Protein AF-U6DYQ6-F1 (afdb_monomer)

Radius of gyration: 16.77 Å; Cα contacts (8 Å, |Δi|>4): 156; chains: 1; bounding box: 46×30×43 Å

Foldseek 3Di:
DDDDPPVQVVDPVSVLVLVLLVLLLVLLVVLQVLLVVVCVVCVVLVVQQWPDADPSLLVSLVVVLVSLVVSLVSCVVVVVCVVCVVVNVVSVVLNVQSCCCHVVVTRSSVNSVVSNVSPVVNLVSVLVSCVSVVVCVDPSNVVD

Mean predicted aligned error: 6.59 Å

Organism: Neovison vison (NCBI:txid452646)

pLDDT: mean 84.63, std 9.61, range [49.66, 95.81]

Nearest PDB structures (foldseek):
  8ss3-assembly1_E  TM=6.488E-01  e=5.521E+00  Homo sapiens

InterPro domains:
  IPR006634 TRAM/LAG1/CLN8 homology domain [PF03798] (17-135)
  IPR006634 TRAM/LAG1/CLN8 homology domain [PS50922] (13-144)
  IPR006634 TRAM/LAG1/CLN8 homology domain [SM00724] (13-144)
  IPR050846 TLC domain-containing [PTHR13439] (14-144)

Secondary structure (DSSP, 8-state):
-----TTTTT-HHHHHHHHHHHHHHHHHHHHHHHHHHHHHH-GGGGT-TTT---HHHHHHHHHHHHHHHHHHHHHHHTT-TTTTHHHHHHHHHHHHHHHHHHHHS-SHHHHHHHTTHHHHHHHHHHHHHHHHTT-TTSHHHHH-

Solvent-accessible surface area (backbone atoms only — not comparable to full-atom values): 7655 Å² total; per-residue (Å²): 134,79,94,71,62,75,83,38,68,79,36,72,67,52,42,49,51,50,53,52,48,51,53,49,35,54,46,20,50,55,48,14,54,48,27,54,51,38,44,70,75,42,54,57,27,79,77,35,32,54,74,29,71,50,73,65,33,47,51,49,33,52,55,48,42,53,48,50,50,51,53,51,50,54,37,53,75,68,67,39,47,82,83,40,44,72,59,52,54,50,41,54,55,52,40,52,41,25,47,40,21,70,76,67,61,28,26,23,20,47,33,34,58,60,35,47,55,25,52,58,41,36,56,52,40,53,46,52,53,33,54,76,67,70,44,63,84,41,68,72,52,72,80,102

Sequence (144 aa):
RLPLPEHVRADPLRTWRWHNLLVSFAHSIVSGVWAVLCLWQTPEMLVEIETAWSLSGYLLACFSAGYFIHDTVDIVISRQTRASWEYLVHHVMALGAFFAGIFWNSFVGGGVLTLLVEVSNIFLTIRMMMKINNAQHLLLYRVN

Structure (mmCIF, N/CA/C/O backbone):
data_AF-U6DYQ6-F1
#
_entry.id   AF-U6DYQ6-F1
#
loop_
_atom_site.group_PDB
_atom_site.id
_atom_site.type_symbol
_atom_site.label_atom_id
_atom_site.label_alt_id
_atom_site.label_comp_id
_atom_site.label_asym_id
_atom_site.label_entity_id
_atom_site.label_seq_id
_atom_site.pdbx_PDB_ins_code
_atom_site.Cartn_x
_atom_site.Cartn_y
_atom_site.Cartn_z
_atom_site.occupancy
_atom_site.B_iso_or_equiv
_atom_site.auth_seq_id
_atom_site.auth_comp_id
_atom_site.auth_asym_id
_atom_site.auth_atom_id
_atom_site.pdbx_PDB_model_num
ATOM 1 N N . ARG A 1 1 ? 4.780 17.815 -14.289 1.00 49.66 1 ARG A N 1
ATOM 2 C CA . ARG A 1 1 ? 5.659 16.790 -14.907 1.00 49.66 1 ARG A CA 1
ATOM 3 C C . ARG A 1 1 ? 6.570 16.276 -13.798 1.00 49.66 1 ARG A C 1
ATOM 5 O O . ARG A 1 1 ? 7.279 17.093 -13.231 1.00 49.66 1 ARG A O 1
ATOM 12 N N . LEU A 1 2 ? 6.448 15.005 -13.410 1.00 50.47 2 LEU A N 1
ATOM 13 C CA . LEU A 1 2 ? 7.248 14.402 -12.332 1.00 50.47 2 LEU A CA 1
ATOM 14 C C . LEU A 1 2 ? 8.740 14.363 -12.723 1.00 50.47 2 LEU A C 1
ATOM 16 O O . LEU A 1 2 ? 9.031 14.285 -13.922 1.00 50.47 2 LEU A O 1
ATOM 20 N N . PRO A 1 3 ? 9.679 14.441 -11.761 1.00 59.78 3 PRO A N 1
ATOM 21 C CA . PRO A 1 3 ? 11.104 14.365 -12.057 1.00 59.78 3 PRO A CA 1
ATOM 22 C C . PRO A 1 3 ? 11.424 12.981 -12.633 1.00 59.78 3 PRO A C 1
ATOM 24 O O . PRO A 1 3 ? 11.259 11.959 -11.967 1.00 59.78 3 PRO A O 1
ATOM 27 N N . LEU A 1 4 ? 11.835 12.955 -13.902 1.00 55.12 4 LEU A N 1
ATOM 28 C CA . LEU A 1 4 ? 12.198 11.740 -14.624 1.00 55.12 4 LEU A CA 1
ATOM 29 C C . LEU A 1 4 ? 13.694 11.808 -14.962 1.00 55.12 4 LEU A C 1
ATOM 31 O O . LEU A 1 4 ? 14.075 12.700 -15.730 1.00 55.12 4 LEU A O 1
ATOM 35 N N . PRO A 1 5 ? 14.541 10.909 -14.429 1.00 62.50 5 PRO A N 1
ATOM 36 C CA . PRO A 1 5 ? 15.955 10.862 -14.788 1.00 62.50 5 PRO A CA 1
ATOM 37 C C . PRO A 1 5 ? 16.130 10.621 -16.295 1.00 62.50 5 PRO A C 1
ATOM 39 O O . PRO A 1 5 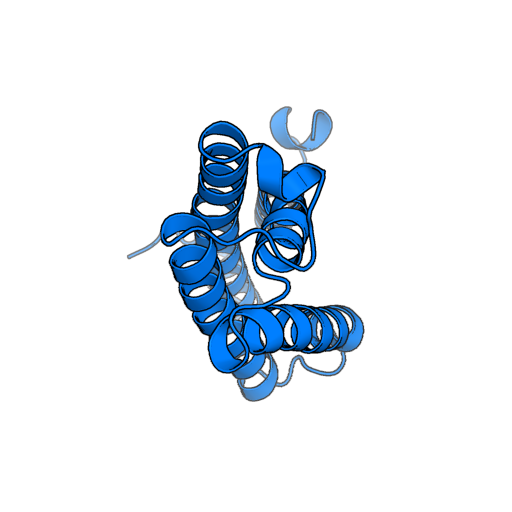? 15.454 9.770 -16.877 1.00 62.50 5 PRO A O 1
ATOM 42 N N . GLU A 1 6 ? 17.033 11.353 -16.950 1.00 60.81 6 GLU A N 1
ATOM 43 C CA . GLU A 1 6 ? 17.191 11.305 -18.417 1.00 60.81 6 GLU A CA 1
ATOM 44 C C . GLU A 1 6 ? 17.515 9.897 -18.945 1.00 60.81 6 GLU A C 1
ATOM 46 O O . GLU A 1 6 ? 16.993 9.489 -19.979 1.00 60.81 6 GLU A O 1
ATOM 51 N N . HIS A 1 7 ? 18.276 9.105 -18.186 1.00 62.12 7 HIS A N 1
ATOM 52 C CA . HIS A 1 7 ? 18.643 7.728 -18.536 1.00 62.12 7 HIS A CA 1
ATOM 53 C C . HIS A 1 7 ? 17.504 6.703 -18.365 1.00 62.12 7 HIS A C 1
ATOM 55 O O . HIS A 1 7 ? 17.584 5.597 -18.897 1.00 62.12 7 HIS A O 1
ATOM 61 N N . VAL A 1 8 ? 16.444 7.043 -17.625 1.00 58.66 8 VAL A N 1
ATOM 62 C CA . VAL A 1 8 ? 15.233 6.213 -17.482 1.00 58.66 8 VAL A CA 1
ATOM 63 C C . VAL A 1 8 ? 14.297 6.426 -18.674 1.00 58.66 8 VAL A C 1
ATOM 65 O O . VAL A 1 8 ? 13.601 5.499 -19.080 1.00 58.66 8 VAL A O 1
ATOM 68 N N . ARG A 1 9 ? 14.339 7.616 -19.292 1.00 60.62 9 ARG A N 1
ATOM 69 C CA . ARG A 1 9 ? 13.503 8.001 -20.441 1.00 60.62 9 ARG A CA 1
ATOM 70 C C . ARG A 1 9 ? 13.798 7.204 -21.716 1.00 60.62 9 ARG A C 1
ATOM 72 O O . ARG A 1 9 ? 12.947 7.138 -22.595 1.00 60.62 9 ARG A O 1
ATOM 79 N N . ALA A 1 10 ? 14.992 6.624 -21.819 1.00 62.53 10 ALA A N 1
ATOM 80 C CA . ALA A 1 10 ? 15.418 5.858 -22.988 1.00 62.53 10 ALA A CA 1
ATOM 81 C C . ALA A 1 10 ? 14.717 4.492 -23.114 1.00 62.53 10 ALA A C 1
ATOM 83 O O . ALA A 1 10 ? 14.664 3.940 -24.209 1.00 62.53 10 ALA A O 1
ATOM 84 N N . ASP A 1 11 ? 14.174 3.956 -22.015 1.00 75.06 11 ASP A N 1
ATOM 85 C CA . ASP A 1 11 ? 13.498 2.658 -21.988 1.00 75.06 11 ASP A CA 1
ATOM 86 C C . ASP A 1 11 ? 12.034 2.831 -21.527 1.00 75.06 11 ASP A C 1
ATOM 88 O O . ASP A 1 11 ? 11.789 3.221 -20.373 1.00 75.06 11 ASP A O 1
ATOM 92 N N . PRO A 1 12 ? 11.046 2.535 -22.395 1.00 76.31 12 PRO A N 1
ATOM 93 C CA . PRO A 1 12 ? 9.627 2.606 -22.055 1.00 76.31 12 PRO A CA 1
ATOM 94 C C . PRO A 1 12 ? 9.259 1.780 -20.816 1.00 76.31 12 PRO A C 1
ATOM 96 O O . PRO A 1 12 ? 8.437 2.223 -20.013 1.00 76.31 12 PRO A O 1
ATOM 99 N N . LEU A 1 13 ? 9.900 0.623 -20.605 1.00 76.19 13 LEU A N 1
ATOM 100 C CA . LEU A 1 13 ? 9.641 -0.241 -19.449 1.00 76.19 13 LEU A CA 1
ATOM 101 C C . LEU A 1 13 ? 10.168 0.378 -18.155 1.00 76.19 13 LEU A C 1
ATOM 103 O O . LEU A 1 13 ? 9.490 0.331 -17.129 1.00 76.19 13 LEU A O 1
ATOM 107 N N . ARG A 1 14 ? 11.356 0.995 -18.185 1.00 76.81 14 ARG A N 1
ATOM 108 C CA . ARG A 1 14 ? 11.902 1.704 -17.014 1.00 76.81 14 ARG A CA 1
ATOM 109 C C . ARG A 1 14 ? 11.084 2.944 -16.682 1.00 76.81 14 ARG A C 1
ATOM 111 O O . ARG A 1 14 ? 10.871 3.226 -15.506 1.00 76.81 14 ARG A O 1
ATOM 118 N N . THR A 1 15 ? 10.601 3.651 -17.701 1.00 80.94 15 THR A N 1
ATOM 119 C CA . THR A 1 15 ? 9.721 4.809 -17.520 1.00 80.94 15 THR A CA 1
ATOM 120 C C . THR A 1 15 ? 8.385 4.399 -16.907 1.00 80.94 15 THR A C 1
ATOM 122 O O . THR A 1 15 ? 7.949 5.040 -15.952 1.00 80.94 15 THR A O 1
ATOM 125 N N . TRP A 1 16 ? 7.752 3.329 -17.398 1.00 83.38 16 TRP A N 1
ATOM 126 C CA . TRP A 1 16 ? 6.532 2.786 -16.792 1.00 83.38 16 TRP A CA 1
ATOM 127 C C . TRP A 1 16 ? 6.777 2.365 -15.340 1.00 83.38 16 TRP A C 1
ATOM 129 O O . TRP A 1 16 ? 6.097 2.845 -14.439 1.00 83.38 16 TRP A O 1
ATOM 139 N N . ARG A 1 17 ? 7.825 1.569 -15.093 1.00 83.38 17 ARG A N 1
ATOM 140 C CA . ARG A 1 17 ? 8.167 1.086 -13.750 1.00 83.38 17 ARG A CA 1
ATOM 141 C C . ARG A 1 17 ? 8.435 2.226 -12.767 1.00 83.38 17 ARG A C 1
ATOM 143 O O . ARG A 1 17 ? 8.084 2.114 -11.601 1.00 83.38 17 ARG A O 1
ATOM 150 N N . TRP A 1 18 ? 9.045 3.319 -13.222 1.00 82.00 18 TRP A N 1
ATOM 151 C CA . TRP A 1 18 ? 9.255 4.515 -12.405 1.00 82.00 18 TRP A CA 1
ATOM 152 C C . TRP A 1 18 ? 7.940 5.191 -12.015 1.00 82.00 18 TRP A C 1
ATOM 154 O O . TRP A 1 18 ? 7.769 5.565 -10.859 1.00 82.00 18 TRP A O 1
ATOM 164 N N . HIS A 1 19 ? 7.005 5.337 -12.957 1.00 84.50 19 HIS A N 1
ATOM 165 C CA . HIS A 1 19 ? 5.689 5.903 -12.659 1.00 84.50 19 HIS A CA 1
ATOM 166 C C . HIS A 1 19 ? 4.888 5.002 -11.725 1.00 84.50 19 HIS A C 1
ATOM 168 O O . HIS A 1 19 ? 4.344 5.504 -10.748 1.00 84.50 19 HIS A O 1
ATOM 174 N N . ASN A 1 20 ? 4.872 3.695 -11.989 1.00 87.62 20 ASN A N 1
ATOM 175 C CA . ASN A 1 20 ? 4.223 2.712 -11.133 1.00 87.62 20 ASN A CA 1
ATOM 176 C C . ASN A 1 20 ? 4.771 2.804 -9.693 1.00 87.62 20 ASN A C 1
ATOM 178 O O . ASN A 1 20 ? 4.011 3.093 -8.776 1.00 87.62 20 ASN A O 1
ATOM 182 N N . LEU A 1 21 ? 6.100 2.774 -9.514 1.00 86.12 21 LEU A N 1
ATOM 183 C CA . LEU A 1 21 ? 6.733 2.941 -8.197 1.00 86.12 21 LEU A CA 1
ATOM 184 C C . LEU A 1 21 ? 6.426 4.286 -7.527 1.00 86.12 21 LEU A C 1
ATOM 186 O O . LEU A 1 21 ? 6.296 4.334 -6.310 1.00 86.12 21 LEU A O 1
ATOM 190 N N . LEU A 1 22 ? 6.318 5.383 -8.280 1.00 87.94 22 LEU A N 1
ATOM 191 C CA . LEU A 1 22 ? 5.937 6.682 -7.717 1.00 87.94 22 LEU A CA 1
ATOM 192 C C . LEU A 1 22 ? 4.497 6.685 -7.195 1.00 87.94 22 LEU A C 1
ATOM 194 O O . LEU A 1 22 ? 4.230 7.271 -6.145 1.00 87.94 22 LEU A O 1
ATOM 198 N N . VAL A 1 23 ? 3.576 6.052 -7.922 1.00 89.75 23 VAL A N 1
ATOM 199 C CA . VAL A 1 23 ? 2.176 5.915 -7.502 1.00 89.75 23 VAL A CA 1
ATOM 200 C C . VAL A 1 23 ? 2.099 5.020 -6.267 1.00 89.75 23 VAL A C 1
ATOM 202 O O . VAL A 1 23 ? 1.471 5.417 -5.285 1.00 89.75 23 VAL A O 1
ATOM 205 N N . SER A 1 24 ? 2.810 3.890 -6.259 1.00 90.25 24 SER A N 1
ATOM 206 C CA . SER A 1 24 ? 2.908 3.020 -5.084 1.00 90.25 24 SER A CA 1
ATOM 207 C C . SER A 1 24 ? 3.496 3.746 -3.885 1.00 90.25 24 SER A C 1
ATOM 209 O O . SER A 1 24 ? 2.932 3.690 -2.802 1.00 90.25 24 SER A O 1
ATOM 211 N N . PHE A 1 25 ? 4.562 4.524 -4.079 1.00 90.25 25 PHE A N 1
ATOM 212 C CA . PHE A 1 25 ? 5.179 5.307 -3.013 1.00 90.25 25 PHE A CA 1
ATOM 213 C C . PHE A 1 25 ? 4.204 6.301 -2.375 1.00 90.25 25 PHE A C 1
ATOM 215 O O . PHE A 1 25 ? 4.112 6.396 -1.150 1.00 90.25 25 PHE A O 1
ATOM 222 N N . ALA A 1 26 ? 3.463 7.038 -3.207 1.00 92.44 26 ALA A N 1
ATOM 223 C CA . ALA A 1 26 ? 2.460 7.980 -2.730 1.00 92.44 26 ALA A CA 1
ATOM 224 C C . ALA A 1 26 ? 1.349 7.258 -1.955 1.00 92.44 26 ALA A C 1
ATOM 226 O O . ALA A 1 26 ? 0.949 7.722 -0.886 1.00 92.44 26 ALA A O 1
ATOM 227 N N . HIS A 1 27 ? 0.893 6.107 -2.458 1.00 94.38 27 HIS A N 1
ATOM 228 C CA . HIS A 1 27 ? -0.078 5.280 -1.757 1.00 94.38 27 HIS A CA 1
ATOM 229 C C . HIS A 1 27 ? 0.450 4.806 -0.403 1.00 94.38 27 HIS A C 1
ATOM 231 O O . HIS A 1 27 ? -0.247 4.986 0.593 1.00 94.38 27 HIS A O 1
ATOM 237 N N . SER A 1 28 ? 1.668 4.265 -0.335 1.00 92.75 28 SER A N 1
ATOM 238 C CA . SER A 1 28 ? 2.252 3.742 0.903 1.00 92.75 28 SER A CA 1
ATOM 239 C C . SER A 1 28 ? 2.432 4.818 1.971 1.00 92.75 28 SER A C 1
ATOM 241 O O . SER A 1 28 ? 2.182 4.564 3.146 1.00 92.75 28 SER A O 1
ATOM 243 N N . ILE A 1 29 ? 2.804 6.047 1.585 1.00 92.69 29 ILE A N 1
ATOM 244 C CA . ILE A 1 29 ? 2.871 7.178 2.525 1.00 92.69 29 ILE A CA 1
ATOM 245 C C . ILE A 1 29 ? 1.487 7.477 3.093 1.00 92.69 29 ILE A C 1
ATOM 247 O O . ILE A 1 29 ? 1.324 7.553 4.310 1.00 92.69 29 ILE A O 1
ATOM 251 N N . VAL A 1 30 ? 0.497 7.669 2.218 1.00 95.31 30 VAL A N 1
ATOM 252 C CA . VAL A 1 30 ? -0.848 8.076 2.640 1.00 95.31 30 VAL A CA 1
ATOM 253 C C . VAL A 1 30 ? -1.492 6.976 3.476 1.00 95.31 30 VAL A C 1
ATOM 255 O O . VAL A 1 30 ? -1.923 7.237 4.595 1.00 95.31 30 VAL A O 1
ATOM 258 N N . SER A 1 31 ? -1.525 5.748 2.964 1.00 95.06 31 SER A N 1
ATOM 259 C CA . SER A 1 31 ? -2.164 4.613 3.628 1.00 95.06 31 SER A CA 1
ATOM 260 C C . SER A 1 31 ? -1.431 4.183 4.896 1.00 95.06 31 SER A C 1
ATOM 262 O O . SER A 1 31 ? -2.088 3.951 5.905 1.00 95.06 31 SER A O 1
ATOM 264 N N . GLY A 1 32 ? -0.095 4.153 4.897 1.00 93.12 32 GLY A N 1
ATOM 265 C CA . GLY A 1 32 ? 0.700 3.762 6.060 1.00 93.12 32 GLY A CA 1
ATOM 266 C C . GLY A 1 32 ? 0.560 4.746 7.222 1.00 93.12 32 GLY A C 1
ATOM 267 O O . GLY A 1 32 ? 0.281 4.339 8.350 1.00 93.12 32 GLY A O 1
ATOM 268 N N . VAL A 1 33 ? 0.680 6.055 6.962 1.00 94.38 33 VAL A N 1
ATOM 269 C CA . VAL A 1 33 ? 0.481 7.082 8.003 1.00 94.38 33 VAL A CA 1
ATOM 270 C C . VAL A 1 33 ? -0.967 7.080 8.494 1.00 94.38 33 VAL A C 1
ATOM 272 O O . VAL A 1 33 ? -1.211 7.147 9.699 1.00 94.38 33 VAL A O 1
ATOM 275 N N . TRP A 1 34 ? -1.939 6.961 7.587 1.00 95.81 34 TRP A N 1
ATOM 276 C CA . TRP A 1 34 ? -3.354 6.934 7.954 1.00 95.81 34 TRP A CA 1
ATOM 277 C C . TRP A 1 34 ? -3.716 5.672 8.750 1.00 95.81 34 TRP A C 1
ATOM 279 O O . TRP A 1 34 ? -4.471 5.771 9.714 1.00 95.81 34 TRP A O 1
ATOM 289 N N . ALA A 1 35 ? -3.127 4.512 8.447 1.00 93.69 35 ALA A N 1
ATOM 290 C CA . ALA A 1 35 ? -3.316 3.289 9.227 1.00 93.69 35 ALA A CA 1
ATOM 291 C C . ALA A 1 35 ? -2.852 3.470 10.680 1.00 93.69 35 ALA A C 1
ATOM 293 O O . ALA A 1 35 ? -3.597 3.157 11.609 1.00 93.69 35 ALA A O 1
ATOM 294 N N . VAL A 1 36 ? -1.670 4.060 10.890 1.00 93.75 36 VAL A N 1
ATOM 295 C CA . VAL A 1 36 ? -1.160 4.374 12.236 1.00 93.75 36 VAL A CA 1
ATOM 296 C C . VAL A 1 36 ? -2.094 5.339 12.971 1.00 93.75 36 VAL A C 1
ATOM 298 O O . VAL A 1 36 ? -2.410 5.116 14.139 1.00 93.75 36 VAL A O 1
ATOM 301 N N . LEU A 1 37 ? -2.587 6.381 12.295 1.00 93.56 37 LEU A N 1
ATOM 302 C CA . LEU A 1 37 ? -3.543 7.323 12.884 1.00 93.56 37 LEU A CA 1
ATOM 303 C C . LEU A 1 37 ? -4.881 6.656 13.237 1.00 93.56 37 LEU A C 1
ATOM 305 O O . LEU A 1 37 ? -5.443 6.959 14.288 1.00 93.56 37 LEU A O 1
ATOM 309 N N . CYS A 1 38 ? -5.378 5.736 12.406 1.00 92.38 38 CYS A N 1
ATOM 310 C CA . CYS A 1 38 ? -6.601 4.977 12.681 1.00 92.38 38 CYS A CA 1
ATOM 311 C C . CYS A 1 38 ? -6.467 4.137 13.955 1.00 92.38 38 CYS A C 1
ATOM 313 O O . CYS A 1 38 ? -7.364 4.153 14.793 1.00 92.38 38 CYS A O 1
ATOM 315 N N . LEU A 1 39 ? -5.338 3.445 14.123 1.00 91.38 39 LEU A N 1
ATOM 316 C CA . LEU A 1 39 ? -5.076 2.633 15.314 1.00 91.38 39 LEU A CA 1
ATOM 317 C C . LEU A 1 39 ? -4.842 3.483 16.562 1.00 91.38 39 LEU A C 1
ATOM 319 O O . LEU A 1 39 ? -5.222 3.078 17.653 1.00 91.38 39 LEU A O 1
ATOM 323 N N . TRP A 1 40 ? -4.255 4.673 16.411 1.00 92.06 40 TRP A N 1
ATOM 324 C CA . TRP A 1 40 ? -4.132 5.620 17.518 1.00 92.06 40 TRP A CA 1
ATOM 325 C C . TRP A 1 40 ? -5.506 6.112 17.988 1.00 92.06 40 TRP A C 1
ATOM 327 O O . TRP A 1 40 ? -5.747 6.232 19.186 1.00 92.06 40 TRP A O 1
ATOM 337 N N . GLN A 1 41 ? -6.403 6.432 17.052 1.00 91.25 41 GLN A N 1
ATOM 338 C CA . GLN A 1 41 ? -7.732 6.971 17.358 1.00 91.25 41 GLN A CA 1
ATOM 339 C C . GLN A 1 41 ? -8.705 5.917 17.891 1.00 91.25 41 GLN A C 1
ATOM 341 O O . GLN A 1 41 ? -9.603 6.257 18.656 1.00 91.25 41 GLN A O 1
ATOM 346 N N . THR A 1 42 ? -8.558 4.664 17.471 1.00 89.56 42 THR A N 1
ATOM 347 C CA . THR A 1 42 ? -9.451 3.563 17.853 1.00 89.56 42 THR A CA 1
ATOM 348 C C . THR A 1 42 ? -8.606 2.315 18.124 1.00 89.56 42 THR A C 1
ATOM 350 O O . THR A 1 42 ? -8.531 1.408 17.284 1.00 89.56 42 THR A O 1
ATOM 353 N N . PRO A 1 43 ? -7.907 2.272 19.273 1.00 89.62 43 PRO A N 1
ATOM 354 C CA . PRO A 1 43 ? -7.038 1.155 19.638 1.00 89.62 43 PRO A CA 1
ATOM 355 C C . PRO A 1 43 ? -7.806 -0.159 19.824 1.00 89.62 43 PRO A C 1
ATOM 357 O O . PRO A 1 43 ? -7.205 -1.229 19.753 1.00 89.62 43 PRO A O 1
ATOM 360 N N . GLU A 1 44 ? -9.128 -0.107 19.999 1.00 89.12 44 GLU A N 1
ATOM 361 C CA . GLU A 1 44 ? -10.014 -1.271 20.072 1.00 89.12 44 GLU A CA 1
ATOM 362 C C . GLU A 1 44 ? -9.888 -2.166 18.829 1.00 89.12 44 GLU A C 1
ATOM 364 O O . GLU A 1 44 ? -10.035 -3.380 18.941 1.00 89.12 44 GLU A O 1
ATOM 369 N N . MET A 1 45 ? -9.504 -1.607 17.671 1.00 87.19 45 MET A N 1
ATOM 370 C CA . MET A 1 45 ? -9.213 -2.373 16.449 1.00 87.19 45 MET A CA 1
ATOM 371 C C . MET A 1 45 ? -8.053 -3.372 16.591 1.00 87.19 45 MET A C 1
ATOM 373 O O . MET A 1 45 ? -7.957 -4.298 15.788 1.00 87.19 45 MET A O 1
ATOM 377 N N . LEU A 1 46 ? -7.178 -3.211 17.592 1.00 86.75 46 LEU A N 1
ATOM 378 C CA . LEU A 1 46 ? -6.091 -4.155 17.889 1.00 86.75 46 LEU A CA 1
ATOM 379 C C . LEU A 1 46 ? -6.559 -5.374 18.689 1.00 86.75 46 LEU A C 1
ATOM 381 O O . LEU A 1 46 ? -5.891 -6.406 18.674 1.00 86.75 46 LEU A O 1
ATOM 385 N N . VAL A 1 47 ? -7.671 -5.241 19.411 1.00 87.69 47 VAL A N 1
ATO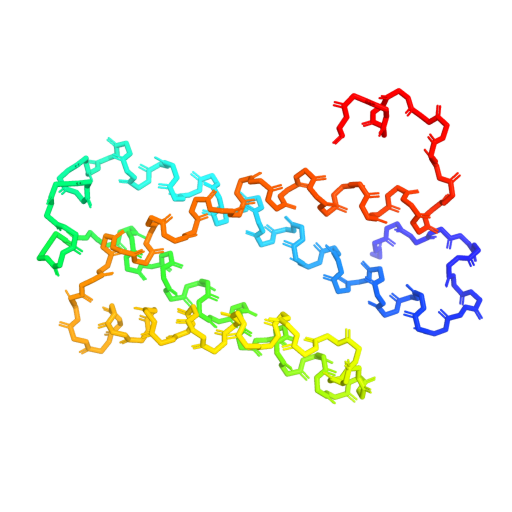M 386 C CA . VAL A 1 47 ? -8.207 -6.280 20.299 1.00 87.69 47 VAL A CA 1
ATOM 387 C C . VAL A 1 47 ? -9.376 -6.989 19.622 1.00 87.69 47 VAL A C 1
ATOM 389 O O . VAL A 1 47 ? -9.427 -8.215 19.588 1.00 87.69 47 VAL A O 1
ATOM 392 N N . GLU A 1 48 ? -10.279 -6.218 19.022 1.00 87.25 48 GLU A N 1
ATOM 393 C CA . GLU A 1 48 ? -11.496 -6.688 18.369 1.00 87.25 48 GLU A CA 1
ATOM 394 C C . GLU A 1 48 ? -11.401 -6.537 16.845 1.00 87.25 48 GLU A C 1
ATOM 396 O O . GLU A 1 48 ? -12.079 -5.731 16.221 1.00 87.25 48 GLU A O 1
ATOM 401 N N . ILE A 1 49 ? -10.535 -7.334 16.219 1.00 85.25 49 ILE A N 1
ATOM 402 C CA . ILE A 1 49 ? -10.202 -7.215 14.786 1.00 85.25 49 ILE A CA 1
ATOM 403 C C . ILE A 1 49 ? -11.426 -7.417 13.868 1.00 85.25 49 ILE A C 1
ATOM 405 O O . ILE A 1 49 ? -11.515 -6.796 12.806 1.00 85.25 49 ILE A O 1
ATOM 409 N N . GLU A 1 50 ? -12.351 -8.297 14.260 1.00 85.00 50 GLU A N 1
ATOM 410 C CA . GLU A 1 50 ? -13.533 -8.678 13.474 1.00 85.00 50 GLU A CA 1
ATOM 411 C C . GLU A 1 50 ? -14.687 -7.672 13.601 1.00 85.00 50 GLU A C 1
ATOM 413 O O . GLU A 1 50 ? -15.348 -7.359 12.606 1.00 85.00 50 GLU A O 1
ATOM 418 N N . THR A 1 51 ? -14.924 -7.175 14.815 1.00 84.44 51 THR A N 1
ATOM 419 C CA . THR A 1 51 ? -16.111 -6.398 15.204 1.00 84.44 51 THR A CA 1
ATOM 420 C C . THR A 1 51 ? -1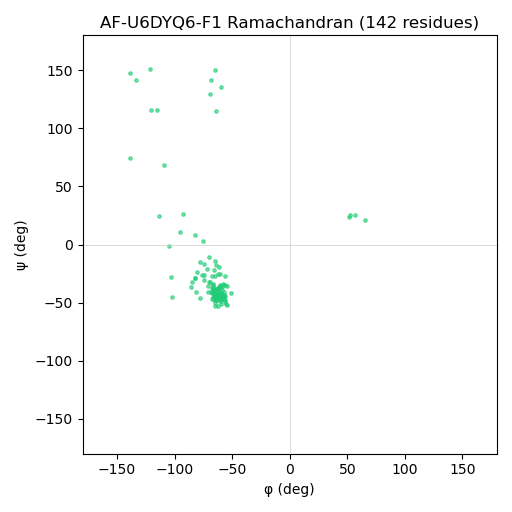5.840 -4.904 15.320 1.00 84.44 51 THR A C 1
ATOM 422 O O . THR A 1 51 ? -16.754 -4.107 15.105 1.00 84.44 51 THR A O 1
ATOM 425 N N . ALA A 1 52 ? -14.605 -4.496 15.629 1.00 84.62 52 ALA A N 1
ATOM 426 C CA . ALA A 1 52 ? -14.267 -3.087 15.730 1.00 84.62 52 ALA A CA 1
ATOM 427 C C . ALA A 1 52 ? -14.297 -2.426 14.351 1.00 84.62 52 ALA A C 1
ATOM 429 O O . ALA A 1 52 ? -13.666 -2.863 13.381 1.00 84.62 52 ALA A O 1
ATOM 430 N N . TRP A 1 53 ? -15.014 -1.312 14.299 1.00 86.31 53 TRP A N 1
ATOM 431 C CA . TRP A 1 53 ? -15.222 -0.527 13.098 1.00 86.31 53 TRP A CA 1
ATOM 432 C C . TRP A 1 53 ? -14.985 0.947 13.405 1.00 86.31 53 TRP A C 1
ATOM 434 O O . TRP A 1 53 ? -15.384 1.455 14.453 1.00 86.31 53 TRP A O 1
ATOM 444 N N . SER A 1 54 ? -14.365 1.657 12.467 1.00 89.38 54 SER A N 1
ATOM 445 C CA . SER A 1 54 ? -14.301 3.113 12.494 1.00 89.38 54 SER A CA 1
ATOM 446 C C . SER A 1 54 ? -14.521 3.666 11.094 1.00 89.38 54 SER A C 1
ATOM 448 O O . SER A 1 54 ? -14.106 3.065 10.099 1.00 89.38 54 SER A O 1
ATOM 450 N N . LEU A 1 55 ? -15.134 4.848 11.008 1.00 90.56 55 LEU A N 1
ATOM 451 C CA . LEU A 1 55 ? -15.331 5.527 9.727 1.00 90.56 55 LEU A CA 1
ATOM 452 C C . LEU A 1 55 ? -13.988 5.799 9.032 1.00 90.56 55 LEU A C 1
ATOM 454 O O . LEU A 1 55 ? -13.876 5.640 7.821 1.00 90.56 55 LEU A O 1
ATOM 458 N N . SER A 1 56 ? -12.960 6.169 9.802 1.00 92.44 56 SER A N 1
ATOM 459 C CA . SER A 1 56 ? -11.610 6.420 9.287 1.00 92.44 56 SER A CA 1
ATOM 460 C C . SER A 1 56 ? -10.993 5.152 8.684 1.00 92.44 56 SER A C 1
ATOM 462 O O . SER A 1 56 ? -10.521 5.182 7.550 1.00 92.44 56 SER A O 1
ATOM 464 N N . GLY A 1 57 ? -11.086 4.016 9.388 1.00 91.06 57 GLY A N 1
ATOM 465 C CA . GLY A 1 57 ? -10.599 2.723 8.904 1.00 91.06 57 GLY A CA 1
ATOM 466 C C . GLY A 1 57 ? -11.360 2.221 7.677 1.00 91.06 57 GLY A C 1
ATOM 467 O O . GLY A 1 57 ? -10.750 1.718 6.737 1.00 91.06 57 GLY A O 1
ATOM 468 N N . TYR A 1 58 ? -12.678 2.427 7.634 1.00 92.12 58 TYR A N 1
ATOM 469 C CA . TYR A 1 58 ? -13.504 2.105 6.470 1.00 92.12 58 TYR A CA 1
ATOM 470 C C . TYR A 1 58 ? -13.110 2.937 5.239 1.00 92.12 58 TYR A C 1
ATOM 472 O O . TYR A 1 58 ? -12.914 2.394 4.153 1.00 92.12 58 TYR A O 1
ATOM 480 N N . LEU A 1 59 ? -12.948 4.256 5.397 1.00 94.00 59 LEU A N 1
ATOM 481 C CA . LEU A 1 59 ? -12.516 5.137 4.306 1.00 94.00 59 LEU A CA 1
ATOM 482 C C . LEU A 1 59 ? -11.106 4.790 3.821 1.00 94.00 59 LEU A C 1
ATOM 484 O O . LEU A 1 59 ? -10.863 4.792 2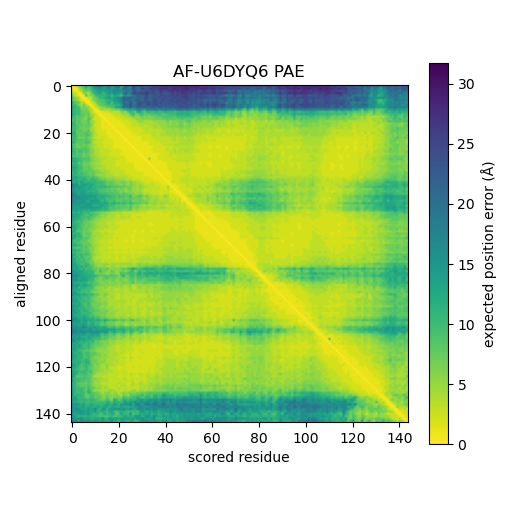.614 1.00 94.00 59 LEU A O 1
ATOM 488 N N . LEU A 1 60 ? -10.207 4.444 4.742 1.00 94.06 60 LEU A N 1
ATOM 489 C CA . LEU A 1 60 ? -8.873 3.957 4.420 1.00 94.06 60 LEU A CA 1
ATOM 490 C C . LEU A 1 60 ? -8.934 2.646 3.619 1.00 94.06 60 LEU A C 1
ATOM 492 O O . LEU A 1 60 ? -8.265 2.536 2.594 1.00 94.06 60 LEU A O 1
ATOM 496 N N . ALA A 1 61 ? -9.777 1.688 4.014 1.00 92.69 61 ALA A N 1
ATOM 497 C CA . ALA A 1 61 ? -9.981 0.447 3.265 1.00 92.69 61 ALA A CA 1
ATOM 498 C C . ALA A 1 61 ? -10.529 0.708 1.851 1.00 92.69 61 ALA A C 1
ATOM 500 O O . ALA A 1 61 ? -10.029 0.130 0.889 1.00 92.69 61 ALA A O 1
ATOM 501 N N . CYS A 1 62 ? -11.493 1.622 1.692 1.00 93.44 62 CYS A N 1
ATOM 502 C CA . CYS A 1 62 ? -12.000 2.046 0.381 1.00 93.44 62 CYS A CA 1
ATOM 503 C C . CYS A 1 62 ? -10.909 2.689 -0.488 1.00 93.44 62 CYS A C 1
ATOM 505 O O . CYS A 1 62 ? -10.775 2.358 -1.668 1.00 93.44 62 CYS A O 1
ATOM 507 N N . PHE A 1 63 ? -10.122 3.600 0.092 1.00 94.94 63 PHE A N 1
ATOM 508 C CA . PHE A 1 63 ? -9.012 4.261 -0.591 1.00 94.94 63 PHE A CA 1
ATOM 509 C C . PHE A 1 63 ? -7.969 3.244 -1.069 1.00 94.94 63 PHE A C 1
ATOM 511 O O . PHE A 1 63 ? -7.576 3.259 -2.239 1.00 94.94 63 PHE A O 1
ATOM 518 N N . SER A 1 64 ? -7.569 2.320 -0.195 1.00 94.75 64 SER A N 1
ATOM 519 C CA . SER A 1 64 ? -6.608 1.272 -0.529 1.00 94.75 64 SER A CA 1
ATOM 520 C C . SER A 1 64 ? -7.160 0.266 -1.526 1.00 94.75 64 SER A C 1
ATOM 522 O O . SER A 1 64 ? -6.471 -0.047 -2.490 1.00 94.75 64 SER A O 1
ATOM 524 N N . ALA A 1 65 ? -8.415 -0.167 -1.406 1.00 93.81 65 ALA A N 1
ATOM 525 C CA . ALA A 1 65 ? -9.032 -1.036 -2.404 1.00 93.81 65 ALA A CA 1
ATOM 526 C C . ALA A 1 65 ? -8.993 -0.411 -3.810 1.00 93.81 65 ALA A C 1
ATOM 528 O O . ALA A 1 65 ? -8.611 -1.077 -4.773 1.00 93.81 65 ALA A O 1
ATOM 529 N N . GLY A 1 66 ? -9.305 0.884 -3.930 1.00 94.00 66 GLY A N 1
ATOM 530 C CA . GLY A 1 66 ? -9.208 1.610 -5.198 1.00 94.00 66 GLY A CA 1
ATOM 531 C C . GLY A 1 66 ? -7.793 1.605 -5.785 1.00 94.00 66 GLY A C 1
ATOM 532 O O . GLY A 1 66 ? -7.620 1.325 -6.973 1.00 94.00 66 GLY A O 1
ATOM 533 N N . TYR A 1 67 ? -6.777 1.855 -4.956 1.00 94.31 67 TYR A N 1
ATOM 534 C CA . TYR A 1 67 ? -5.378 1.800 -5.387 1.00 94.31 67 TYR A CA 1
ATOM 535 C C . TYR A 1 67 ? -4.949 0.386 -5.812 1.00 94.31 67 TYR A C 1
ATOM 537 O O . TYR A 1 67 ? -4.385 0.225 -6.891 1.00 94.31 67 TYR A O 1
ATOM 545 N N . PHE A 1 68 ? -5.252 -0.642 -5.017 1.00 92.75 68 PHE A N 1
ATOM 546 C CA . PHE A 1 68 ? -4.873 -2.027 -5.318 1.00 92.75 68 PHE A CA 1
ATOM 547 C C . PHE A 1 68 ? -5.506 -2.523 -6.628 1.00 92.75 68 PHE A C 1
ATOM 549 O O . PHE A 1 68 ? -4.859 -3.237 -7.399 1.00 92.75 68 PHE A O 1
ATOM 556 N N . ILE A 1 69 ? -6.746 -2.111 -6.925 1.00 93.06 69 ILE A N 1
ATOM 557 C CA . ILE A 1 69 ? -7.389 -2.369 -8.223 1.00 93.06 69 ILE A CA 1
ATOM 558 C C . ILE A 1 69 ? -6.639 -1.645 -9.342 1.00 93.06 69 ILE A C 1
ATOM 560 O O . ILE A 1 69 ? -6.298 -2.272 -10.344 1.00 93.06 69 ILE A O 1
ATOM 564 N N . HIS A 1 70 ? -6.364 -0.348 -9.177 1.00 93.25 70 HIS A N 1
ATOM 565 C CA . HIS A 1 70 ? -5.633 0.442 -10.168 1.00 93.25 70 HIS A CA 1
ATOM 566 C C . HIS A 1 70 ? -4.267 -0.180 -10.494 1.00 93.25 70 HIS A C 1
ATOM 568 O O . HIS A 1 70 ? -3.956 -0.384 -11.666 1.00 93.25 70 HIS A O 1
ATOM 574 N N . ASP A 1 71 ? -3.475 -0.523 -9.479 1.00 90.81 71 ASP A N 1
ATOM 575 C CA . ASP A 1 71 ? -2.134 -1.082 -9.666 1.00 90.81 71 ASP A CA 1
ATOM 576 C C . ASP A 1 71 ? -2.172 -2.466 -10.331 1.00 90.81 71 ASP A C 1
ATOM 578 O O . ASP A 1 71 ? -1.426 -2.750 -11.267 1.00 90.81 71 ASP A O 1
ATOM 582 N N . THR A 1 72 ? -3.139 -3.301 -9.941 1.00 89.88 72 THR A N 1
ATOM 583 C CA . THR A 1 72 ? -3.385 -4.598 -10.588 1.00 89.88 72 THR A CA 1
ATOM 584 C C . THR A 1 72 ? -3.702 -4.434 -12.076 1.00 89.88 72 THR A C 1
ATOM 586 O O . THR A 1 72 ? -3.144 -5.144 -12.917 1.00 89.88 72 THR A O 1
ATOM 589 N N . VAL A 1 73 ? -4.578 -3.487 -12.421 1.00 90.75 73 VAL A N 1
ATOM 590 C CA . VAL A 1 73 ? -4.947 -3.196 -13.812 1.00 90.75 73 VAL A CA 1
ATOM 591 C C . VAL A 1 73 ? -3.741 -2.673 -14.598 1.00 90.75 73 VAL A C 1
ATOM 593 O O . VAL A 1 73 ? -3.501 -3.143 -15.711 1.00 90.75 73 VAL A O 1
ATOM 596 N N . ASP A 1 74 ? -2.947 -1.770 -14.021 1.00 89.56 74 ASP A N 1
ATOM 597 C CA . ASP A 1 74 ? -1.739 -1.217 -14.647 1.00 89.56 74 ASP A CA 1
ATOM 598 C C . ASP A 1 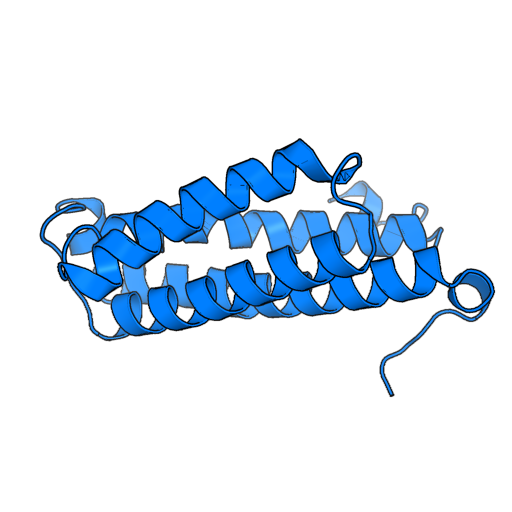74 ? -0.696 -2.307 -14.965 1.00 89.56 74 ASP A C 1
ATOM 600 O O . ASP A 1 74 ? -0.181 -2.377 -16.087 1.00 89.56 74 ASP A O 1
ATOM 604 N N . ILE A 1 75 ? -0.450 -3.239 -14.036 1.00 87.06 75 ILE A N 1
ATOM 605 C CA . ILE A 1 75 ? 0.459 -4.385 -14.232 1.00 87.06 75 ILE A CA 1
ATOM 606 C C . ILE A 1 75 ? -0.035 -5.317 -15.349 1.00 87.06 75 ILE A C 1
ATOM 608 O O . ILE A 1 75 ? 0.763 -5.791 -16.170 1.00 87.06 75 ILE A O 1
ATOM 612 N N . VAL A 1 76 ? -1.342 -5.599 -15.386 1.00 87.31 76 VAL A N 1
ATOM 613 C CA . VAL A 1 76 ? -1.954 -6.486 -16.388 1.00 87.31 76 VAL A CA 1
ATOM 614 C C . VAL A 1 76 ? -1.897 -5.859 -17.781 1.00 87.31 76 VAL A C 1
ATOM 616 O O . VAL A 1 76 ? -1.460 -6.520 -18.727 1.00 87.31 76 VAL A O 1
ATOM 619 N N . ILE A 1 77 ? -2.263 -4.581 -17.915 1.00 87.50 77 ILE A N 1
ATOM 620 C CA . ILE A 1 77 ? -2.216 -3.853 -19.194 1.00 87.50 77 ILE A CA 1
ATOM 621 C C . ILE A 1 77 ? -0.774 -3.745 -19.704 1.00 87.50 77 ILE A C 1
ATOM 623 O O . ILE A 1 77 ? -0.518 -3.949 -20.893 1.00 87.50 77 ILE A O 1
ATOM 627 N N . SER A 1 78 ? 0.182 -3.530 -18.801 1.00 83.69 78 SER A N 1
ATOM 628 C CA . SER A 1 78 ? 1.613 -3.433 -19.116 1.00 83.69 78 SER A CA 1
ATOM 629 C C . SER A 1 78 ? 2.280 -4.779 -19.419 1.00 83.69 78 SER A C 1
ATOM 631 O O . SER A 1 78 ? 3.487 -4.836 -19.669 1.00 83.69 78 SER A O 1
ATOM 633 N N . ARG A 1 79 ? 1.507 -5.877 -19.434 1.00 83.00 79 ARG A N 1
ATOM 634 C CA . ARG A 1 79 ? 1.950 -7.254 -19.723 1.00 83.00 79 ARG A CA 1
ATOM 635 C C . ARG A 1 79 ? 3.070 -7.755 -18.801 1.00 83.00 79 ARG A C 1
ATOM 637 O O . ARG A 1 79 ? 3.813 -8.664 -19.170 1.00 83.00 79 ARG A O 1
ATOM 644 N N . GLN A 1 80 ? 3.175 -7.206 -17.589 1.00 82.44 80 GLN A N 1
ATOM 645 C CA . GLN A 1 80 ? 4.178 -7.598 -16.588 1.00 82.44 80 GLN A CA 1
ATOM 646 C C . GLN A 1 80 ? 3.654 -8.639 -15.588 1.00 82.44 80 GLN A C 1
ATOM 648 O O . GLN A 1 80 ? 4.331 -8.980 -14.623 1.00 82.44 80 GLN A O 1
ATOM 653 N N . THR A 1 81 ? 2.479 -9.220 -15.842 1.00 76.19 81 THR A N 1
ATOM 654 C CA . THR A 1 81 ? 1.799 -10.184 -14.960 1.00 76.19 81 THR A CA 1
ATOM 655 C C . THR A 1 81 ? 2.688 -11.349 -14.516 1.00 76.19 81 THR A C 1
ATOM 657 O O . THR A 1 81 ? 2.668 -11.718 -13.348 1.00 76.19 81 THR A O 1
ATOM 660 N N . ARG A 1 82 ? 3.498 -11.924 -15.419 1.00 78.38 82 ARG A N 1
ATOM 661 C CA . ARG A 1 82 ? 4.397 -13.043 -15.071 1.00 78.38 82 ARG A CA 1
ATOM 662 C C . ARG A 1 82 ? 5.564 -12.614 -14.184 1.00 78.38 82 ARG A C 1
ATOM 664 O O . ARG A 1 82 ? 5.982 -13.386 -13.332 1.00 78.38 82 ARG A O 1
ATOM 671 N N . ALA A 1 83 ? 6.087 -11.408 -14.398 1.00 77.12 83 ALA A N 1
ATOM 672 C CA . ALA A 1 83 ? 7.194 -10.871 -13.613 1.00 77.12 83 ALA A CA 1
ATOM 673 C C . ALA A 1 83 ? 6.743 -10.425 -12.213 1.00 77.12 83 ALA A C 1
ATOM 675 O O . ALA A 1 83 ? 7.543 -10.446 -11.282 1.00 77.12 83 ALA A O 1
ATOM 676 N N . SER A 1 84 ? 5.464 -10.064 -12.070 1.00 83.06 84 SER A N 1
ATOM 677 C CA . SER A 1 84 ? 4.878 -9.542 -10.834 1.00 83.06 84 SER A CA 1
ATOM 678 C C . SER A 1 84 ? 3.836 -10.477 -10.206 1.00 83.06 84 SER A C 1
ATOM 680 O O . SER A 1 84 ? 2.954 -10.016 -9.487 1.00 83.06 84 SER A O 1
ATOM 682 N N . TRP A 1 85 ? 3.906 -11.784 -10.477 1.00 82.25 85 TRP A N 1
ATOM 683 C CA . TRP A 1 85 ? 2.891 -12.746 -10.030 1.00 82.25 85 TRP A CA 1
ATOM 684 C C . TRP A 1 85 ? 2.687 -12.744 -8.508 1.00 82.25 85 TRP A C 1
ATOM 686 O O . TRP A 1 85 ? 1.554 -12.724 -8.037 1.00 82.25 85 TRP A O 1
ATOM 696 N N . GLU A 1 86 ? 3.778 -12.700 -7.743 1.00 87.00 86 GLU A N 1
ATOM 697 C CA . GLU A 1 86 ? 3.732 -12.653 -6.275 1.00 87.00 86 GLU A CA 1
ATOM 698 C C . GLU A 1 86 ? 2.978 -11.414 -5.764 1.00 87.00 86 GLU A C 1
ATOM 700 O O . GLU A 1 86 ? 2.134 -11.526 -4.874 1.00 87.00 86 GLU A O 1
ATOM 705 N N . TYR A 1 87 ? 3.202 -10.251 -6.388 1.00 83.69 87 TYR A N 1
ATOM 706 C CA . TYR A 1 87 ? 2.505 -9.004 -6.053 1.00 83.69 87 TYR A CA 1
ATOM 707 C C . TYR A 1 87 ? 1.012 -9.073 -6.386 1.00 83.69 87 TYR A C 1
ATOM 709 O O . TYR A 1 87 ? 0.182 -8.621 -5.605 1.00 83.69 87 TYR A O 1
ATOM 717 N N . LEU A 1 88 ? 0.645 -9.696 -7.507 1.00 86.19 88 LEU A N 1
ATOM 718 C CA . LEU A 1 88 ? -0.759 -9.863 -7.889 1.00 86.19 88 LEU A CA 1
ATOM 719 C C . LEU A 1 88 ? -1.517 -10.770 -6.920 1.00 86.19 88 LEU A C 1
ATOM 721 O O . LEU A 1 88 ? -2.644 -10.460 -6.542 1.00 86.19 88 LEU A O 1
ATOM 725 N N . VAL A 1 89 ? -0.898 -11.870 -6.486 1.00 88.62 89 VAL A N 1
ATOM 726 C CA . VAL A 1 89 ? -1.490 -12.746 -5.464 1.00 88.62 89 VAL A CA 1
ATOM 727 C C . VAL A 1 89 ? -1.668 -11.980 -4.154 1.00 88.62 89 VAL A C 1
ATOM 729 O O . VAL A 1 89 ? -2.739 -12.044 -3.551 1.00 88.62 89 VAL A O 1
ATOM 732 N N . HIS A 1 90 ? -0.664 -11.198 -3.748 1.00 90.56 90 HIS A N 1
ATOM 733 C CA . HIS A 1 90 ? -0.775 -10.310 -2.594 1.00 90.56 90 HIS A CA 1
ATOM 734 C C . HIS A 1 90 ? -1.949 -9.327 -2.738 1.00 90.56 90 HIS A C 1
ATOM 736 O O . HIS A 1 90 ? -2.746 -9.192 -1.811 1.00 90.56 90 HIS A O 1
ATOM 742 N N . HIS A 1 91 ? -2.124 -8.718 -3.914 1.00 90.81 91 HIS A N 1
ATOM 743 C CA . HIS A 1 91 ? -3.213 -7.776 -4.163 1.00 90.81 91 HIS A CA 1
ATOM 744 C C . HIS A 1 91 ? -4.591 -8.416 -4.063 1.00 90.81 91 HIS A C 1
ATOM 746 O O . HIS A 1 91 ? -5.491 -7.829 -3.471 1.00 90.81 91 HIS A O 1
ATOM 752 N N . VAL A 1 92 ? -4.763 -9.625 -4.597 1.00 89.31 92 VAL A N 1
ATOM 753 C CA . VAL A 1 92 ? -6.040 -10.344 -4.506 1.00 89.31 92 VAL A CA 1
ATOM 754 C C . VAL A 1 92 ? -6.378 -10.667 -3.050 1.00 89.31 92 VAL A C 1
ATOM 756 O O . VAL A 1 92 ? -7.520 -10.473 -2.636 1.00 89.31 92 VAL A O 1
ATOM 759 N N . MET A 1 93 ? -5.398 -11.112 -2.258 1.00 89.62 93 MET A N 1
ATOM 760 C CA . MET A 1 93 ? -5.613 -11.388 -0.833 1.00 89.62 93 MET A CA 1
ATOM 761 C C . MET A 1 93 ? -5.962 -10.114 -0.051 1.00 89.62 93 MET A C 1
ATOM 763 O O . MET A 1 93 ? -6.922 -10.119 0.720 1.00 89.62 93 MET A O 1
ATOM 767 N N . ALA A 1 94 ? -5.239 -9.014 -0.288 1.00 88.31 94 ALA A N 1
ATOM 768 C CA . ALA A 1 94 ? -5.505 -7.723 0.349 1.00 88.31 94 ALA A CA 1
ATOM 769 C C . ALA A 1 94 ? -6.894 -7.174 -0.024 1.00 88.31 94 ALA A C 1
ATOM 771 O O . ALA A 1 94 ? -7.660 -6.769 0.850 1.00 88.31 94 ALA A O 1
ATOM 772 N N . LEU A 1 95 ? -7.268 -7.241 -1.306 1.00 91.44 95 LEU A N 1
ATOM 773 C CA . LEU A 1 95 ? -8.597 -6.846 -1.781 1.00 91.44 95 LEU A CA 1
ATOM 774 C C . LEU A 1 95 ? -9.708 -7.686 -1.153 1.00 91.44 95 LEU A C 1
ATOM 776 O O . LEU A 1 95 ? -10.751 -7.136 -0.813 1.00 91.44 95 LEU A O 1
ATOM 780 N N . GLY A 1 96 ? -9.488 -8.987 -0.947 1.00 88.62 96 GLY A N 1
ATOM 781 C CA . GLY A 1 96 ? -10.430 -9.844 -0.227 1.00 88.62 96 GLY A CA 1
ATOM 782 C C . GLY A 1 96 ? -10.721 -9.330 1.186 1.00 88.62 96 GLY A C 1
ATOM 783 O O . GLY A 1 96 ? -11.885 -9.200 1.564 1.00 88.62 96 GLY A O 1
ATOM 784 N N . ALA A 1 97 ? -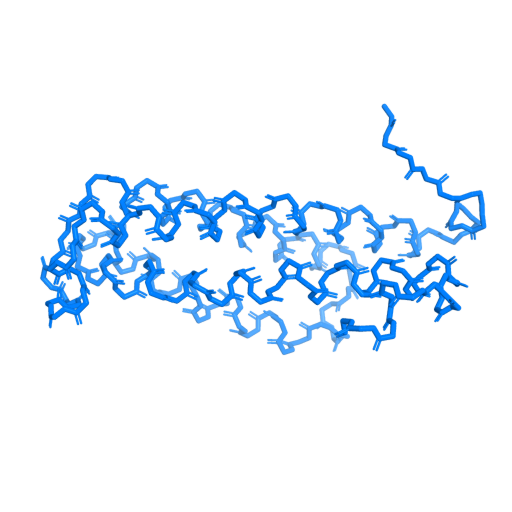9.678 -8.960 1.934 1.00 86.31 97 ALA A N 1
ATOM 785 C CA . ALA A 1 97 ? -9.824 -8.382 3.270 1.00 86.31 97 ALA A CA 1
ATOM 786 C C . ALA A 1 97 ? -10.533 -7.015 3.242 1.00 86.31 97 ALA A C 1
ATOM 788 O O . ALA A 1 97 ? -11.419 -6.758 4.057 1.00 86.31 97 ALA A O 1
ATOM 789 N N . PHE A 1 98 ? -10.208 -6.149 2.277 1.00 90.31 98 PHE A N 1
ATOM 790 C CA . PHE A 1 98 ? -10.871 -4.848 2.148 1.00 90.31 98 PHE A CA 1
ATOM 791 C C . PHE A 1 98 ? -12.343 -4.984 1.756 1.00 90.31 98 PHE A C 1
ATOM 793 O O . PHE A 1 98 ? -13.187 -4.290 2.315 1.00 90.31 98 PHE A O 1
ATOM 800 N N . PHE A 1 99 ? -12.685 -5.901 0.851 1.00 91.06 99 PHE A N 1
ATOM 801 C CA . PHE A 1 99 ? -14.073 -6.145 0.469 1.00 91.06 99 PHE A CA 1
ATOM 802 C C . PHE A 1 99 ? -14.903 -6.730 1.612 1.00 91.06 99 PHE A C 1
ATOM 804 O O . PHE A 1 99 ? -16.065 -6.349 1.744 1.00 91.06 99 PHE A O 1
ATOM 811 N N . ALA A 1 100 ? -14.321 -7.570 2.474 1.00 86.19 100 ALA A N 1
ATOM 812 C CA . ALA A 1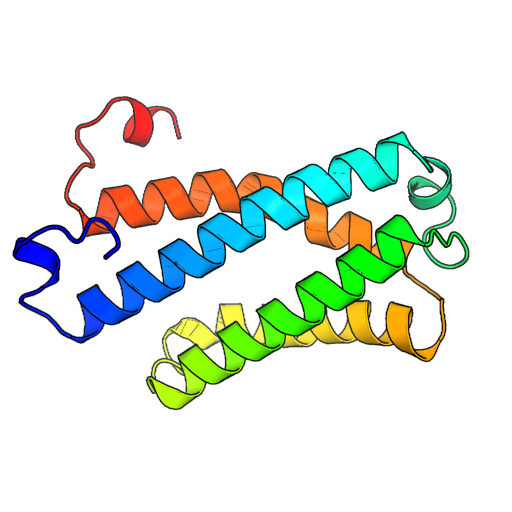 100 ? -14.982 -7.994 3.709 1.00 86.19 100 ALA A CA 1
ATOM 813 C C . ALA A 1 100 ? -15.378 -6.776 4.573 1.00 86.19 100 ALA A C 1
ATOM 815 O O . ALA A 1 100 ? -16.547 -6.627 4.937 1.00 86.19 100 ALA A O 1
ATOM 816 N N . GLY A 1 101 ? -14.436 -5.845 4.768 1.00 84.88 101 GLY A N 1
ATOM 817 C CA . GLY A 1 101 ? -14.658 -4.570 5.459 1.00 84.88 101 GLY A CA 1
ATOM 818 C C . GLY A 1 101 ? -15.710 -3.676 4.808 1.00 84.88 101 GLY A C 1
ATOM 819 O O . GLY A 1 101 ? -16.523 -3.078 5.506 1.00 84.88 101 GLY A O 1
ATOM 820 N N . ILE A 1 102 ? -15.723 -3.596 3.478 1.00 87.56 102 ILE A N 1
ATOM 821 C CA . ILE A 1 102 ? -16.604 -2.684 2.737 1.00 87.56 102 ILE A CA 1
ATOM 822 C C . ILE A 1 102 ? -18.041 -3.212 2.662 1.00 87.56 102 ILE A C 1
ATOM 824 O O . ILE A 1 102 ? -18.985 -2.460 2.896 1.00 87.56 102 ILE A O 1
ATOM 828 N N . PHE A 1 103 ? -18.227 -4.493 2.334 1.00 88.31 103 PHE A N 1
ATOM 829 C CA . PHE A 1 103 ? -19.561 -5.059 2.103 1.00 88.31 103 PHE A CA 1
ATOM 830 C C . PHE A 1 103 ? -20.242 -5.541 3.385 1.00 88.31 103 PHE A C 1
ATOM 832 O O . PHE A 1 103 ? -21.454 -5.380 3.520 1.00 88.31 103 PHE A O 1
ATOM 839 N N . TRP A 1 104 ? -19.487 -6.110 4.329 1.00 84.44 104 TRP A N 1
ATOM 840 C CA . TRP A 1 104 ? -20.041 -6.671 5.566 1.00 84.44 104 TRP A CA 1
ATOM 841 C C . TRP A 1 104 ? -19.795 -5.799 6.801 1.00 84.44 104 TRP A C 1
ATOM 843 O O . TRP A 1 104 ? -20.259 -6.158 7.879 1.00 84.44 104 TRP A O 1
ATOM 853 N N . ASN A 1 105 ? -19.102 -4.657 6.668 1.00 79.38 105 ASN A N 1
ATOM 854 C CA . ASN A 1 105 ? -18.686 -3.797 7.791 1.00 79.38 105 ASN A CA 1
ATOM 855 C C . ASN A 1 105 ? -17.949 -4.557 8.910 1.00 79.38 105 ASN A C 1
ATOM 857 O O . ASN A 1 105 ? -17.905 -4.105 10.050 1.00 79.38 105 ASN A O 1
ATOM 861 N N . SER A 1 106 ? -17.353 -5.699 8.575 1.00 80.50 106 SER A N 1
ATOM 862 C CA . SER A 1 106 ? -16.638 -6.586 9.488 1.00 80.50 106 SER A CA 1
ATOM 863 C C . SER A 1 106 ? -15.201 -6.744 8.999 1.00 80.50 106 SER A C 1
ATOM 865 O O . SER A 1 106 ? -14.941 -6.620 7.806 1.00 80.50 106 SER A O 1
ATOM 867 N N . PHE A 1 107 ? -14.254 -6.983 9.905 1.00 85.38 107 PHE A N 1
ATOM 868 C CA . PHE A 1 107 ? -12.814 -7.038 9.611 1.00 85.38 107 PHE A CA 1
ATOM 869 C C . PHE A 1 107 ? -12.185 -5.710 9.154 1.00 85.38 107 PHE A C 1
ATOM 871 O O . PHE A 1 107 ? -11.097 -5.706 8.574 1.00 85.38 107 PHE A O 1
ATOM 878 N N . VAL A 1 108 ? -12.806 -4.561 9.452 1.00 86.75 108 VAL A N 1
ATOM 879 C CA . VAL A 1 108 ? -12.201 -3.246 9.160 1.00 86.75 108 VAL A CA 1
ATOM 880 C C . VAL A 1 108 ? -10.887 -3.070 9.924 1.00 86.75 108 VAL A C 1
ATOM 882 O O . VAL A 1 108 ? -9.894 -2.662 9.322 1.00 86.75 108 VAL A O 1
ATOM 885 N N . GLY A 1 109 ? -10.836 -3.465 11.202 1.00 87.12 109 GLY A N 1
ATOM 886 C CA . GLY A 1 109 ? -9.590 -3.491 11.977 1.00 87.12 109 GLY A CA 1
ATOM 887 C C . GLY A 1 109 ? -8.507 -4.356 11.324 1.00 87.12 109 GLY A C 1
ATOM 888 O O . GLY A 1 109 ? -7.357 -3.933 11.217 1.00 87.12 109 GLY A O 1
ATOM 889 N N . GLY A 1 110 ? -8.884 -5.520 10.786 1.00 86.94 110 GLY A N 1
ATOM 890 C CA . GLY A 1 110 ? -7.979 -6.403 10.039 1.00 86.94 110 GLY A CA 1
ATOM 891 C C . GLY A 1 110 ? -7.433 -5.772 8.754 1.00 86.94 110 GLY A C 1
ATOM 892 O O . GLY A 1 110 ? -6.239 -5.881 8.466 1.00 86.94 110 GLY A O 1
ATOM 893 N N . GLY A 1 111 ? -8.277 -5.055 8.009 1.00 89.38 111 GLY A N 1
ATOM 894 C CA . GLY A 1 111 ? -7.859 -4.284 6.835 1.00 89.38 111 GLY A CA 1
ATOM 895 C C . GLY A 1 111 ? -6.847 -3.190 7.189 1.00 89.38 111 GLY A C 1
ATOM 896 O O . GLY A 1 111 ? -5.799 -3.087 6.553 1.00 89.38 111 GLY A O 1
ATOM 897 N N . VAL A 1 112 ? -7.112 -2.422 8.250 1.00 91.06 112 VAL A N 1
ATOM 898 C CA . VAL A 1 112 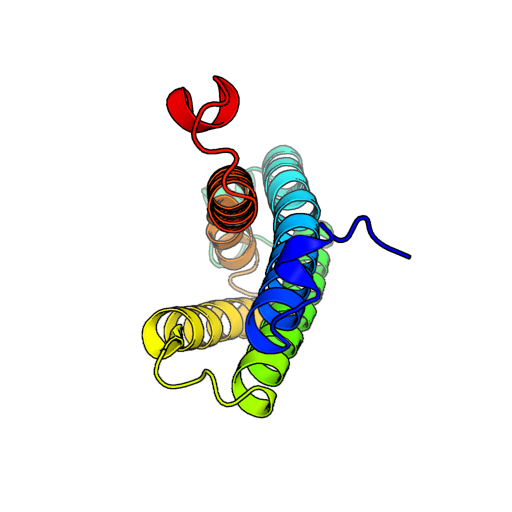? -6.202 -1.374 8.747 1.00 91.06 112 VAL A CA 1
ATOM 899 C C . VAL A 1 112 ? -4.870 -1.966 9.219 1.00 91.06 112 VAL A C 1
ATOM 901 O O . VAL A 1 112 ? -3.812 -1.440 8.881 1.00 91.06 112 VAL A O 1
ATOM 904 N N . LEU A 1 113 ? -4.902 -3.082 9.951 1.00 90.56 113 LEU A N 1
ATOM 905 C CA . LEU A 1 113 ? -3.705 -3.802 10.394 1.00 90.56 113 LEU A CA 1
ATOM 906 C C . LEU A 1 113 ? -2.861 -4.292 9.218 1.00 90.56 113 LEU A C 1
ATOM 908 O O . LEU A 1 113 ? -1.641 -4.150 9.234 1.00 90.56 113 LEU A O 1
ATOM 912 N N . THR A 1 114 ? -3.503 -4.823 8.178 1.00 90.25 114 THR A N 1
ATOM 913 C CA . THR A 1 114 ? -2.809 -5.277 6.965 1.00 90.25 114 THR A CA 1
ATOM 914 C C . THR A 1 114 ? -2.080 -4.115 6.288 1.00 90.25 114 THR A C 1
ATOM 916 O O . THR A 1 114 ? -0.948 -4.280 5.843 1.00 90.25 114 THR A O 1
ATOM 919 N N . LEU A 1 115 ? -2.667 -2.914 6.295 1.00 92.62 115 LEU A N 1
ATOM 920 C CA . LEU A 1 115 ? -2.055 -1.704 5.739 1.00 92.62 115 LEU A CA 1
ATOM 921 C C . LEU A 1 115 ? -0.860 -1.173 6.542 1.00 92.62 115 LEU A C 1
ATOM 923 O O . LEU A 1 115 ? -0.122 -0.340 6.026 1.00 92.62 115 LEU A O 1
ATOM 927 N N . LEU A 1 116 ? -0.578 -1.671 7.752 1.00 91.25 116 LEU A N 1
ATOM 928 C CA . LEU A 1 116 ? 0.668 -1.317 8.445 1.00 91.25 116 LEU A CA 1
ATOM 929 C C . LEU A 1 116 ? 1.916 -1.771 7.681 1.00 91.25 116 LEU A C 1
ATOM 931 O O . LEU A 1 116 ? 2.968 -1.143 7.812 1.00 91.25 116 LEU A O 1
ATOM 935 N N . VAL A 1 117 ? 1.805 -2.8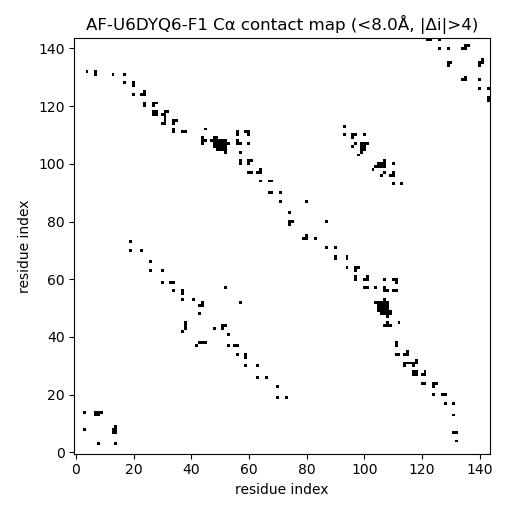09 6.843 1.00 90.50 117 VAL A N 1
ATOM 936 C CA . VAL A 1 117 ? 2.907 -3.248 5.972 1.00 90.50 117 VAL A CA 1
ATOM 937 C C . VAL A 1 117 ? 3.342 -2.147 4.998 1.00 90.50 117 VAL A C 1
ATOM 939 O O . VAL A 1 117 ? 4.509 -2.090 4.608 1.00 90.50 117 VAL A O 1
ATOM 942 N N . GLU A 1 118 ? 2.444 -1.214 4.664 1.00 91.31 118 GLU A N 1
ATOM 943 C CA . GLU A 1 118 ? 2.747 -0.089 3.782 1.00 91.31 118 GLU A CA 1
ATOM 944 C C . GLU A 1 118 ? 3.783 0.858 4.390 1.00 91.31 118 GLU A C 1
ATOM 946 O O . GLU A 1 118 ? 4.572 1.446 3.656 1.00 91.31 118 GLU A O 1
ATOM 951 N N . VAL A 1 119 ? 3.889 0.935 5.722 1.00 88.81 119 VAL A N 1
ATOM 952 C CA . VAL A 1 119 ? 4.953 1.708 6.385 1.00 88.81 119 VAL A CA 1
ATOM 953 C C . VAL A 1 119 ? 6.329 1.165 6.000 1.00 88.81 119 VAL A C 1
ATOM 955 O O . VAL A 1 119 ? 7.233 1.932 5.672 1.00 88.81 119 VAL A O 1
ATOM 958 N N . SER A 1 120 ? 6.491 -0.160 5.974 1.00 90.44 120 SER A N 1
ATOM 959 C CA . SER A 1 120 ? 7.713 -0.802 5.478 1.00 90.44 120 SER A CA 1
ATOM 960 C C . SER A 1 120 ? 7.871 -0.637 3.964 1.00 90.44 120 SER A C 1
ATOM 962 O O . SER A 1 120 ? 8.991 -0.498 3.466 1.00 90.44 120 SER A O 1
ATOM 964 N N . ASN A 1 121 ? 6.762 -0.595 3.224 1.00 88.62 121 ASN A N 1
ATOM 965 C CA . ASN A 1 121 ? 6.771 -0.435 1.774 1.00 88.62 121 ASN A CA 1
ATOM 966 C C . ASN A 1 121 ? 7.276 0.950 1.321 1.00 88.62 121 ASN A C 1
ATOM 968 O O . ASN A 1 121 ? 7.898 1.055 0.263 1.00 88.62 121 ASN A O 1
ATOM 972 N N . ILE A 1 122 ? 7.127 2.000 2.143 1.00 86.56 122 ILE A N 1
ATOM 973 C CA . ILE A 1 122 ? 7.742 3.326 1.914 1.00 86.56 122 ILE A CA 1
ATOM 974 C C . ILE A 1 122 ? 9.259 3.175 1.730 1.00 86.56 122 ILE A C 1
ATOM 976 O O . ILE A 1 122 ? 9.834 3.628 0.735 1.00 86.56 122 ILE A O 1
ATOM 980 N N . PHE A 1 123 ? 9.908 2.493 2.673 1.00 87.00 123 PHE A N 1
ATOM 981 C CA . PHE A 1 123 ? 11.348 2.250 2.671 1.00 87.00 123 PHE A CA 1
ATOM 982 C C . PHE A 1 123 ? 11.770 1.386 1.481 1.00 87.00 123 PHE A C 1
ATOM 984 O O . PHE A 1 123 ? 12.715 1.726 0.758 1.00 87.00 123 PHE A O 1
ATOM 991 N N . LEU A 1 124 ? 11.037 0.302 1.224 1.00 86.62 124 LEU A N 1
ATOM 992 C CA . LEU A 1 124 ? 11.306 -0.590 0.100 1.00 86.62 124 LEU A CA 1
ATOM 993 C C . LEU A 1 124 ? 11.215 0.147 -1.244 1.00 86.62 124 LEU A C 1
ATOM 995 O O . LEU A 1 124 ? 12.108 0.022 -2.087 1.00 86.62 124 LEU A O 1
ATOM 999 N N . THR A 1 125 ? 10.181 0.966 -1.423 1.00 86.12 125 THR A N 1
ATOM 1000 C CA . THR A 1 125 ? 9.942 1.709 -2.661 1.00 86.12 125 THR A CA 1
ATOM 1001 C C . THR A 1 125 ? 11.026 2.759 -2.894 1.00 86.12 125 THR A C 1
ATOM 1003 O O . THR A 1 125 ? 11.576 2.834 -3.995 1.00 86.12 125 THR A O 1
ATOM 1006 N N . ILE A 1 126 ? 11.452 3.481 -1.849 1.00 83.38 126 ILE A N 1
ATOM 1007 C CA . ILE A 1 126 ? 12.606 4.397 -1.916 1.00 83.38 126 ILE A CA 1
ATOM 1008 C C . ILE A 1 126 ? 13.865 3.650 -2.376 1.00 83.38 126 ILE A C 1
ATOM 1010 O O . ILE A 1 126 ? 14.583 4.114 -3.269 1.00 83.38 126 ILE A O 1
ATOM 1014 N N . ARG A 1 127 ? 14.128 2.457 -1.826 1.00 83.38 127 ARG A N 1
ATOM 1015 C CA . ARG A 1 127 ? 15.273 1.623 -2.220 1.00 83.38 127 ARG A CA 1
ATOM 1016 C C . ARG A 1 127 ? 15.202 1.198 -3.684 1.00 83.38 127 ARG A C 1
ATOM 1018 O O . ARG A 1 127 ? 16.211 1.266 -4.390 1.00 83.38 127 ARG A O 1
ATOM 1025 N N . MET A 1 128 ? 14.029 0.776 -4.151 1.00 84.25 128 MET A N 1
ATOM 1026 C CA . MET A 1 128 ? 13.812 0.386 -5.546 1.00 84.25 128 MET A CA 1
ATOM 1027 C C . MET A 1 128 ? 13.994 1.568 -6.502 1.00 84.25 128 MET A C 1
ATOM 1029 O O . MET A 1 128 ? 14.673 1.421 -7.520 1.00 84.25 128 MET A O 1
ATOM 1033 N N . MET A 1 129 ? 13.476 2.748 -6.155 1.00 82.56 129 MET A N 1
ATOM 1034 C CA . MET A 1 129 ? 13.682 3.973 -6.930 1.00 82.56 129 MET A CA 1
ATOM 1035 C C . MET A 1 129 ? 15.169 4.343 -7.015 1.00 82.56 129 MET A C 1
ATOM 1037 O O . MET A 1 129 ? 15.678 4.590 -8.109 1.00 82.56 129 MET A O 1
ATOM 1041 N N . MET A 1 130 ? 15.908 4.298 -5.899 1.00 81.44 130 MET A N 1
ATOM 1042 C CA . MET A 1 130 ? 17.360 4.536 -5.898 1.00 81.44 130 MET A CA 1
ATOM 1043 C C . MET A 1 130 ? 18.119 3.513 -6.753 1.00 81.44 130 MET A C 1
ATOM 1045 O O . MET A 1 130 ? 19.064 3.882 -7.451 1.00 81.44 130 MET A O 1
ATOM 1049 N N . LYS A 1 131 ? 17.693 2.243 -6.745 1.00 81.62 131 LYS A N 1
ATOM 1050 C CA . LYS A 1 131 ? 18.282 1.184 -7.577 1.00 81.62 131 LYS A CA 1
ATOM 1051 C C . LYS A 1 131 ? 18.067 1.443 -9.069 1.00 81.62 131 LYS A C 1
ATOM 1053 O O . LYS A 1 131 ? 19.007 1.290 -9.839 1.00 81.62 131 LYS A O 1
ATOM 1058 N N . ILE A 1 132 ? 16.866 1.855 -9.478 1.00 78.50 132 ILE A N 1
ATOM 1059 C CA . ILE A 1 132 ? 16.565 2.185 -10.884 1.00 78.50 132 ILE A CA 1
ATOM 1060 C C . ILE A 1 132 ? 17.339 3.429 -11.340 1.00 78.50 132 ILE A C 1
ATOM 1062 O O . ILE A 1 132 ? 17.776 3.481 -12.486 1.00 78.50 132 ILE A O 1
ATOM 1066 N N . ASN A 1 133 ? 17.564 4.385 -10.436 1.00 76.06 133 ASN A N 1
ATOM 1067 C CA . ASN A 1 133 ? 18.320 5.611 -10.694 1.00 76.06 133 ASN A CA 1
ATOM 1068 C C . ASN A 1 133 ? 19.855 5.434 -10.592 1.00 76.06 133 ASN A C 1
ATOM 1070 O O . ASN A 1 133 ? 20.582 6.424 -10.568 1.00 76.06 133 ASN A O 1
ATOM 1074 N N . ASN A 1 134 ? 20.367 4.200 -10.454 1.00 77.44 134 ASN A N 1
ATOM 1075 C CA . ASN A 1 134 ? 21.790 3.892 -10.216 1.00 77.44 134 ASN A CA 1
ATOM 1076 C C . ASN A 1 134 ? 22.424 4.657 -9.028 1.00 77.44 134 ASN A C 1
ATOM 1078 O O . ASN A 1 134 ? 23.639 4.840 -8.949 1.00 77.44 134 ASN A O 1
ATOM 1082 N N . ALA A 1 135 ? 21.613 5.075 -8.055 1.00 75.38 135 ALA A N 1
ATOM 1083 C CA . ALA A 1 135 ? 22.021 5.906 -6.923 1.00 75.38 135 ALA A CA 1
ATOM 1084 C C . ALA A 1 135 ? 22.413 5.079 -5.681 1.00 75.38 135 ALA A C 1
ATOM 1086 O O . ALA A 1 135 ? 22.329 5.544 -4.547 1.00 75.38 135 ALA A O 1
ATOM 1087 N N . GLN A 1 136 ? 22.859 3.836 -5.887 1.00 76.50 136 GLN A N 1
ATOM 1088 C CA . GLN A 1 136 ? 23.172 2.870 -4.820 1.00 76.50 136 GLN A CA 1
ATOM 1089 C C . GLN A 1 136 ? 24.355 3.292 -3.929 1.00 76.50 136 GLN A C 1
ATOM 1091 O O . GLN A 1 136 ? 24.576 2.716 -2.867 1.00 76.50 136 GLN A O 1
ATOM 1096 N N . HIS A 1 137 ? 25.127 4.286 -4.366 1.00 72.25 137 HIS A N 1
ATOM 1097 C CA . HIS A 1 137 ? 26.259 4.841 -3.630 1.00 72.25 137 HIS A CA 1
ATOM 1098 C C . HIS A 1 137 ? 25.838 5.793 -2.495 1.00 72.25 137 HIS A C 1
ATOM 1100 O O . HIS A 1 137 ? 26.658 6.102 -1.633 1.00 72.25 137 HIS A O 1
ATOM 1106 N N . LEU A 1 138 ? 24.583 6.261 -2.474 1.00 76.81 138 LEU A N 1
ATOM 1107 C CA . LEU A 1 138 ? 24.080 7.165 -1.439 1.00 76.81 138 LEU A CA 1
ATOM 1108 C C . LEU A 1 138 ? 23.978 6.459 -0.080 1.00 76.81 138 LEU A C 1
ATOM 1110 O O . LEU A 1 138 ? 23.533 5.315 0.011 1.00 76.81 138 LEU A O 1
ATOM 1114 N N . LEU A 1 139 ? 24.313 7.176 0.999 1.00 70.88 139 LEU A N 1
ATOM 1115 C CA . LEU A 1 139 ? 24.187 6.676 2.377 1.00 70.88 139 LEU A CA 1
ATOM 1116 C C . LEU A 1 139 ? 22.756 6.227 2.704 1.00 70.88 139 LEU A C 1
ATOM 1118 O O . LEU A 1 139 ? 22.575 5.212 3.369 1.00 70.88 139 LEU A O 1
ATOM 1122 N N . LEU A 1 140 ? 21.753 6.919 2.153 1.00 72.69 140 LEU A N 1
ATOM 1123 C CA . LEU A 1 140 ? 20.342 6.540 2.259 1.00 72.69 140 LEU A CA 1
ATOM 1124 C C . LEU A 1 140 ? 20.050 5.135 1.710 1.00 72.69 140 LEU A C 1
ATOM 1126 O O . LEU A 1 140 ? 19.207 4.448 2.266 1.00 72.69 140 LEU A O 1
ATOM 1130 N N . TYR A 1 141 ? 20.750 4.673 0.666 1.00 69.56 141 TYR A N 1
ATOM 1131 C CA . TYR A 1 141 ? 20.599 3.303 0.155 1.00 69.56 141 TYR A CA 1
ATOM 1132 C C . TYR A 1 141 ? 21.303 2.263 1.034 1.00 69.56 141 TYR A C 1
ATOM 1134 O O . TYR A 1 141 ? 20.923 1.100 1.015 1.00 69.56 141 TYR A O 1
ATOM 1142 N N . ARG A 1 142 ? 22.350 2.655 1.770 1.00 69.62 142 ARG A N 1
ATOM 1143 C CA . ARG A 1 142 ? 23.127 1.740 2.620 1.00 69.62 142 ARG A CA 1
ATOM 1144 C C . ARG A 1 142 ? 22.497 1.543 4.002 1.00 69.62 142 ARG A C 1
ATOM 1146 O O . ARG A 1 142 ? 22.676 0.486 4.592 1.00 69.62 142 ARG A O 1
ATOM 1153 N N . VAL A 1 143 ? 21.831 2.573 4.522 1.00 72.81 143 VAL A N 1
ATOM 1154 C CA . VAL A 1 143 ? 21.155 2.553 5.832 1.00 72.81 143 VAL A CA 1
ATOM 1155 C C . VAL A 1 143 ? 19.765 1.912 5.744 1.00 72.81 143 VAL A C 1
ATOM 1157 O O . VAL A 1 143 ? 19.300 1.336 6.722 1.00 72.81 143 VAL A O 1
ATOM 1160 N N . ASN A 1 144 ? 19.126 2.013 4.577 1.00 62.09 144 ASN A N 1
ATOM 1161 C CA . ASN A 1 144 ? 17.842 1.395 4.237 1.00 62.09 144 ASN A CA 1
ATOM 1162 C C . ASN A 1 144 ? 18.012 -0.027 3.679 1.00 62.09 144 ASN A C 1
ATOM 1164 O O . ASN A 1 144 ? 17.074 -0.847 3.728 1.00 62.09 144 ASN A O 1
#